Protein 9F6S (pdb70)

Foldseek 3Di:
DDKDKDWFFDDDPQFWAWDDAPVRVDAIFTAGGHVPGRCVVVVDDGGKGWQDKPNHGRHHGGRVRVVCSQNVPDGITMTMIHDD/DDDDDD

Nearest PDB structures (foldseek):
  2uzc-assembly2_B  TM=9.979E-01  e=7.482E-14  Homo sapiens
  2uzc-assembly3_C  TM=9.886E-01  e=3.832E-13  Homo sapiens
  2q3g-assembly2_B  TM=9.869E-01  e=6.826E-11  Homo sapiens
  4ydp-assembly2_B  TM=9.849E-01  e=1.990E-10  Homo sapiens
  2pa1-assembly1_A  TM=9.845E-01  e=4.936E-09  Homo sapiens

Sequence (90 aa):
MSNYSVSLVGPAPWGFRLQGGKDFNMPLTISSLKDGGKAAQANVRIGDVVLSIDGINAQGMTHLLEAQQNKKIKGCTGSLNMTTLQRRADQLIDL

Structure (mmCIF, N/CA/C/O backbone):
data_9F6S
#
_entry.id   9F6S
#
_cell.length_a   36.930
_cell.length_b   37.840
_cell.length_c   52.390
_cell.angle_alpha   90.000
_cell.angle_beta   90.000
_cell.angle_gamma   90.000
#
_symmetry.space_group_name_H-M   'P 21 21 21'
#
loop_
_entity.id
_entity.type
_entity.pdbx_description
1 polymer 'PDZ and LIM domain protein 5'
2 polymer 'AP2-associated protein kinase 1'
3 water water
#
loop_
_atom_site.group_PDB
_atom_site.id
_atom_site.type_symbol
_atom_site.label_atom_id
_atom_site.label_alt_id
_atom_site.label_comp_id
_atom_site.label_asym_id
_atom_site.label_entity_id
_atom_site.label_seq_id
_atom_site.pdbx_PDB_ins_code
_atom_site.Cartn_x
_atom_site.Cartn_y
_atom_site.Cartn_z
_atom_site.occupancy
_atom_site.B_iso_or_equiv
_atom_site.auth_seq_id
_atom_site.auth_comp_id
_atom_site.auth_asym_id
_atom_site.auth_atom_id
_atom_site.pdbx_PDB_model_num
ATOM 1 N N . MET A 1 6 ? 18.45270 -6.03893 10.71720 1.000 39.92711 1 MET A N 1
ATOM 2 C CA . MET A 1 6 ? 18.71891 -4.67735 11.25190 1.000 37.14882 1 MET A CA 1
ATOM 3 C C . MET A 1 6 ? 19.44737 -3.76766 10.25824 1.000 39.62012 1 MET A C 1
ATOM 4 O O . MET A 1 6 ? 19.85584 -2.66238 10.62126 1.000 41.82246 1 MET A O 1
ATOM 8 N N . SER A 1 7 ? 19.60949 -4.20923 9.01220 1.000 31.41613 2 SER A N 1
ATOM 9 C CA . SER A 1 7 ? 20.17786 -3.33087 7.99728 1.000 23.83744 2 SER A CA 1
ATOM 10 C C . SER A 1 7 ? 19.09822 -2.39778 7.45156 1.000 23.59992 2 SER A C 1
ATOM 11 O O . SER A 1 7 ? 17.91039 -2.74002 7.39090 1.000 22.28504 2 SER A O 1
ATOM 19 N N . ASN A 1 8 ? 19.52008 -1.20261 7.06798 1.000 18.32114 3 ASN A N 1
ATOM 20 C CA . ASN A 1 8 ? 18.59614 -0.13519 6.73177 1.000 16.15700 3 ASN A CA 1
ATOM 21 C C . ASN A 1 8 ? 18.50143 0.00986 5.22381 1.000 14.43734 3 ASN A C 1
ATOM 22 O O . ASN A 1 8 ? 19.43556 -0.32735 4.48949 1.000 19.56719 3 ASN A O 1
ATOM 33 N N . TYR A 1 9 ? 17.35019 0.48318 4.75774 1.000 12.66844 4 TYR A N 1
ATOM 34 C CA . TYR A 1 9 ? 17.18307 0.80680 3.35354 1.000 11.84010 4 TYR A CA 1
ATOM 35 C C . TYR A 1 9 ? 16.23499 1.98401 3.23975 1.000 11.09682 4 TYR A C 1
ATOM 36 O O . TYR A 1 9 ? 15.51750 2.32675 4.17305 1.000 11.93233 4 TYR A O 1
ATOM 54 N N . SER A 1 10 ? 16.23932 2.59794 2.07733 1.000 12.19544 5 SER A N 1
ATOM 55 C CA . SER A 1 10 ? 15.38447 3.73897 1.79638 1.000 12.52240 5 SER A CA 1
ATOM 56 C C . SER A 1 10 ? 14.47066 3.44158 0.60482 1.000 11.18455 5 SER A C 1
ATOM 57 O O . SER A 1 10 ? 14.83817 2.70598 -0.32020 1.000 14.86364 5 SER A O 1
ATOM 65 N N . VAL A 1 11 ? 13.27343 4.02410 0.61788 1.000 11.20153 6 VAL A N 1
ATOM 66 C CA . VAL A 1 11 ? 12.36097 3.97399 -0.51111 1.000 10.98871 6 VAL A CA 1
ATOM 67 C C . VAL A 1 11 ? 11.92219 5.39342 -0.83759 1.000 10.03083 6 VAL A C 1
ATOM 68 O O . VAL A 1 11 ? 11.91933 6.29052 0.01171 1.000 11.18268 6 VAL A O 1
ATOM 81 N N . SER A 1 12 ? 11.52371 5.57089 -2.09334 1.000 11.05066 7 SER A N 1
ATOM 82 C CA . SER A 1 12 ? 10.97684 6.81841 -2.56977 1.000 10.93411 7 SER A CA 1
ATOM 83 C C . SER A 1 12 ? 9.85000 6.39826 -3.50802 1.000 11.20469 7 SER A C 1
ATOM 84 O O . SER A 1 12 ? 10.04045 6.32353 -4.72585 1.000 13.64841 7 SER A O 1
ATOM 92 N N . LEU A 1 13 ? 8.68810 6.09217 -2.94557 1.000 12.15346 8 LEU A N 1
ATOM 93 C CA . LEU A 1 13 ? 7.59365 5.55181 -3.74416 1.000 13.99101 8 LEU A CA 1
ATOM 94 C C . LEU A 1 13 ? 6.97632 6.63832 -4.61151 1.000 12.11044 8 LEU A C 1
ATOM 95 O O . LEU A 1 13 ? 6.74193 7.75075 -4.14432 1.000 13.03093 8 LEU A O 1
ATOM 111 N N . VAL A 1 14 ? 6.71371 6.32498 -5.87799 1.000 13.44573 9 VAL A N 1
ATOM 112 C CA . VAL A 1 14 ? 6.12161 7.29864 -6.79576 1.000 13.36033 9 VAL A CA 1
ATOM 113 C C . VAL A 1 14 ? 4.60615 7.34023 -6.58910 1.000 15.21637 9 VAL A C 1
ATOM 114 O O . VAL A 1 14 ? 3.93131 6.30710 -6.60906 1.000 16.61934 9 VAL A O 1
ATOM 127 N N . GLY A 1 15 ? 4.05889 8.54761 -6.39607 1.000 15.70719 10 GLY A N 1
ATOM 128 C CA . GLY A 1 15 ? 2.64893 8.70796 -6.15167 1.000 15.67703 10 GLY A CA 1
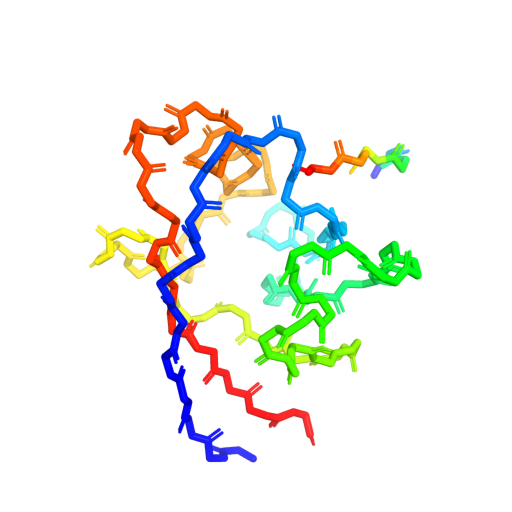ATOM 129 C C . GLY A 1 15 ? 1.81776 8.50546 -7.41457 1.000 15.95704 10 GLY A C 1
ATOM 130 O O . GLY A 1 15 ? 2.35384 8.34267 -8.50670 1.000 18.32486 10 GLY A O 1
ATOM 134 N N . PRO A 1 16 ? 0.48039 8.53071 -7.27912 1.000 16.61188 11 PRO A N 1
ATOM 135 C CA . PRO A 1 16 ? -0.30122 8.87113 -6.08801 1.000 13.93265 11 PRO A CA 1
ATOM 136 C C . PRO A 1 16 ? -0.60519 7.71472 -5.13852 1.000 17.63894 11 PRO A C 1
ATOM 137 O O . PRO A 1 16 ? -0.58373 6.55455 -5.52044 1.000 17.30831 11 PRO A O 1
ATOM 148 N N . ALA A 1 17 ? -0.92567 8.05267 -3.89051 1.000 15.72096 12 ALA A N 1
ATOM 149 C CA . ALA A 1 17 ? -1.45471 7.08319 -2.95315 1.000 19.85059 12 ALA A CA 1
ATOM 150 C C . ALA A 1 17 ? -2.80272 6.60109 -3.47390 1.000 18.84378 12 ALA A C 1
ATOM 151 O O . ALA A 1 17 ? -3.41887 7.26360 -4.31347 1.000 23.11986 12 ALA A O 1
ATOM 158 N N . PRO A 1 18 ? -3.31957 5.47713 -2.96531 1.000 21.48743 13 PRO A N 1
ATOM 159 C CA . PRO A 1 18 ? -2.81369 4.66347 -1.85497 1.000 20.90035 13 PRO A CA 1
ATOM 160 C C . PRO A 1 18 ? -1.41629 4.11440 -2.08354 1.000 19.16956 13 PRO A C 1
ATOM 161 O O . PRO A 1 18 ? -1.05557 3.74149 -3.19872 1.000 20.14244 13 PRO A O 1
ATOM 172 N N . TRP A 1 19 ? -0.61818 4.05206 -1.02190 1.000 14.36595 14 TRP A N 1
ATOM 173 C CA . TRP A 1 19 ? 0.73148 3.52566 -1.10194 1.000 13.06512 14 TRP A CA 1
ATOM 174 C C . TRP A 1 19 ? 0.79248 2.01273 -0.96614 1.000 13.51517 14 TRP A C 1
ATOM 175 O O . TRP A 1 19 ? 1.82476 1.42658 -1.30147 1.000 14.25909 14 TRP A O 1
ATOM 196 N N . GLY A 1 20 ? -0.26968 1.37551 -0.48724 1.000 13.00770 15 GLY A N 1
ATOM 197 C CA . GLY A 1 20 ? -0.31223 -0.06515 -0.42629 1.000 13.16225 15 GLY A CA 1
ATOM 198 C C . GLY A 1 20 ? 0.22389 -0.71594 0.82128 1.000 12.12208 15 GLY A C 1
ATOM 199 O O . GLY A 1 20 ? 0.75477 -1.82622 0.72674 1.000 11.90604 15 GLY A O 1
ATOM 203 N N . PHE A 1 21 ? 0.06593 -0.10662 1.98857 1.000 11.43763 16 PHE A N 1
ATOM 204 C CA . PHE A 1 21 ? 0.51535 -0.75572 3.21168 1.000 10.84530 16 PHE A CA 1
ATOM 205 C C . PHE A 1 21 ? -0.27581 -0.24883 4.39541 1.000 10.00892 16 PHE A C 1
ATOM 206 O O . PHE A 1 21 ? -0.98265 0.76138 4.30623 1.000 11.06571 16 PHE A O 1
ATOM 223 N N . ARG A 1 22 ? -0.13434 -0.98024 5.50652 1.000 10.04693 17 ARG A N 1
ATOM 224 C CA . ARG A 1 22 ? -0.61385 -0.54707 6.80464 1.000 10.27963 17 ARG A CA 1
ATOM 225 C C . ARG A 1 22 ? 0.54457 -0.50678 7.78330 1.000 9.41495 17 ARG A C 1
ATOM 226 O O . ARG A 1 22 ? 1.58924 -1.13142 7.57506 1.000 10.01557 17 ARG A O 1
ATOM 247 N N . LEU A 1 23 ? 0.33565 0.23635 8.86703 1.000 10.01112 18 LEU A N 1
ATOM 248 C CA . LEU A 1 23 ? 1.26974 0.31620 9.96780 1.000 10.08428 18 LEU A CA 1
ATOM 249 C C . LEU A 1 23 ? 0.63980 -0.22590 11.24412 1.000 9.29364 18 LEU A C 1
ATOM 250 O O . LEU A 1 23 ? -0.56917 -0.15227 11.45548 1.000 10.25871 18 LEU A O 1
ATOM 266 N N . GLN A 1 24 ? 1.50380 -0.66600 12.15054 1.000 9.76482 19 GLN A N 1
ATOM 267 C CA . GLN A 1 24 ? 1.16687 -0.75801 13.56860 1.000 10.99448 19 GLN A CA 1
ATOM 268 C C . GLN A 1 24 ? 2.22548 0.00981 14.35382 1.000 10.27548 19 GLN A C 1
ATOM 269 O O . GLN A 1 24 ? 3.33591 0.25112 13.87375 1.000 12.18883 19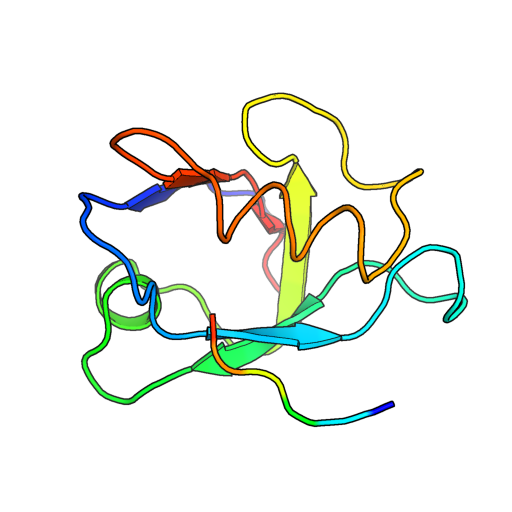 GLN A O 1
ATOM 283 N N . GLY A 1 25 ? 1.89042 0.38293 15.57480 1.000 11.47745 20 GLY A N 1
ATOM 284 C CA . GLY A 1 25 ? 2.85288 0.98564 16.47359 1.000 11.32433 20 GLY A CA 1
ATOM 285 C C . GLY A 1 25 ? 2.76369 2.49280 16.49128 1.000 10.74764 20 GLY A C 1
ATOM 286 O O . GLY A 1 25 ? 1.80453 3.10772 16.01011 1.000 12.73066 20 GLY A O 1
ATOM 290 N N . GLY A 1 26 ? 3.81274 3.09197 17.01901 1.000 11.12413 21 GLY A N 1
ATOM 291 C CA . GLY A 1 26 ? 3.80044 4.48834 17.37448 1.000 11.24777 21 GLY A CA 1
ATOM 292 C C . GLY A 1 26 ? 3.87421 4.64187 18.87874 1.000 11.50590 21 GLY A C 1
ATOM 293 O O . GLY A 1 26 ? 3.65143 3.70411 19.64568 1.000 11.92604 21 GLY A O 1
ATOM 297 N N . LYS A 1 27 ? 4.19929 5.84994 19.29891 1.000 12.09566 22 LYS A N 1
ATOM 298 C CA . LYS A 1 27 ? 4.44737 6.08049 20.71382 1.000 13.65747 22 LYS A CA 1
ATOM 299 C C . LYS A 1 27 ? 3.25350 5.68345 21.57252 1.000 12.20983 22 LYS A C 1
ATOM 300 O O . LYS A 1 27 ? 3.43550 5.14802 22.67540 1.000 14.19663 22 LYS A O 1
ATOM 319 N N . ASP A 1 28 ? 2.03233 5.94308 21.08963 1.000 12.82831 23 ASP A N 1
ATOM 320 C CA . ASP A 1 28 ? 0.80782 5.65684 21.83111 1.000 13.34678 23 ASP A CA 1
ATOM 321 C C . ASP A 1 28 ? 0.47590 4.16906 21.90844 1.000 13.70810 23 ASP A C 1
ATOM 322 O O . ASP A 1 28 ? -0.46342 3.79317 22.62263 1.000 15.78501 23 ASP A O 1
ATOM 331 N N . PHE A 1 29 ? 1.22874 3.33393 21.21535 1.000 11.93039 24 PHE A N 1
ATOM 332 C CA . PHE A 1 29 ? 1.09491 1.89227 21.27562 1.000 13.59634 24 PHE A CA 1
ATOM 333 C C . PHE A 1 29 ? 2.30978 1.22084 21.90270 1.000 12.38610 24 PHE A C 1
ATOM 334 O O . PHE A 1 29 ? 2.35702 -0.00353 21.98779 1.000 14.43057 24 PHE A O 1
ATOM 351 N N . ASN A 1 30 ? 3.30375 1.98650 22.33239 1.000 11.37746 25 ASN A N 1
ATOM 352 C CA . ASN A 1 30 ? 4.48018 1.42283 22.99669 1.000 11.54812 25 ASN A CA 1
ATOM 353 C C . ASN A 1 30 ? 5.15963 0.35433 22.16616 1.000 10.54087 25 ASN A C 1
ATOM 354 O O . ASN A 1 30 ? 5.60747 -0.66351 22.69996 1.000 11.67686 25 ASN A O 1
ATOM 365 N N . MET A 1 31 ? 5.28594 0.62268 20.87059 1.000 12.56822 26 MET A N 1
ATOM 366 C CA . MET A 1 31 ? 6.07070 -0.19694 19.96682 1.000 11.78029 26 MET A CA 1
ATOM 367 C C . MET A 1 31 ? 6.50427 0.67598 18.80800 1.000 10.87534 26 MET A C 1
ATOM 368 O O . MET A 1 31 ? 5.81571 1.65162 18.46978 1.000 11.99945 26 MET A O 1
ATOM 382 N N . PRO A 1 32 ? 7.62267 0.36739 18.18589 1.000 11.97866 27 PRO A N 1
ATOM 383 C CA . PRO A 1 32 ? 8.04534 1.15870 17.03056 1.000 11.92338 27 PRO A CA 1
ATOM 384 C C . PRO A 1 32 ? 7.06361 0.99700 15.87938 1.000 10.90868 27 PRO A C 1
ATOM 385 O O . PRO A 1 32 ? 6.39201 -0.02052 15.72733 1.000 11.07056 27 PRO A O 1
ATOM 396 N N . LEU A 1 33 ? 7.01242 2.01037 15.04709 1.000 10.36052 28 LEU A N 1
ATOM 397 C CA . LEU A 1 33 ? 6.19363 1.96145 13.85998 1.000 10.01008 28 LEU A CA 1
ATOM 398 C C . LEU A 1 33 ? 6.72925 0.88515 12.93151 1.000 9.48409 28 LEU A C 1
ATOM 399 O O . LEU A 1 33 ? 7.91719 0.86755 12.60651 1.000 10.49114 28 LEU A O 1
ATOM 415 N N . THR A 1 34 ? 5.84595 -0.00988 12.50795 1.000 9.83361 29 THR A N 1
ATOM 416 C CA . THR A 1 34 ? 6.20849 -1.23695 11.81868 1.000 9.95719 29 THR A CA 1
ATOM 417 C C . THR A 1 34 ? 5.24242 -1.45503 10.65563 1.000 9.79424 29 THR A C 1
ATOM 418 O O . THR A 1 34 ? 4.02104 -1.31899 10.81653 1.000 10.74748 29 THR A O 1
ATOM 429 N N . ILE A 1 35 ? 5.78643 -1.82089 9.49306 1.000 9.64643 30 ILE A N 1
ATOM 430 C CA . ILE A 1 35 ? 4.95086 -2.22391 8.36483 1.000 9.62261 30 ILE A CA 1
ATOM 431 C C . ILE A 1 35 ? 4.19984 -3.48261 8.75867 1.000 8.85323 30 ILE A C 1
ATOM 432 O O . ILE A 1 35 ? 4.81136 -4.49917 9.11474 1.000 10.86133 30 ILE A O 1
ATOM 448 N N . SER A 1 36 ? 2.87638 -3.43600 8.69657 1.000 9.81189 31 SER A N 1
ATOM 449 C CA . SER A 1 36 ? 2.06911 -4.52058 9.24274 1.000 10.72687 31 SER A CA 1
ATOM 450 C C . SER A 1 36 ? 1.20545 -5.23699 8.21222 1.000 10.62085 31 SER A C 1
ATOM 451 O O . SER A 1 36 ? 0.66646 -6.31500 8.52780 1.000 11.13390 31 SER A O 1
ATOM 459 N N . SER A 1 37 ? 1.08091 -4.69812 7.00569 1.000 11.20464 32 SER A N 1
ATOM 460 C CA . SER A 1 37 ? 0.35715 -5.35481 5.93106 1.000 11.91094 32 SER A CA 1
ATOM 461 C C . SER A 1 37 ? 0.81787 -4.71935 4.62897 1.000 11.40931 32 SER A C 1
ATOM 462 O O . SER A 1 37 ? 1.20519 -3.54041 4.60803 1.000 11.09235 32 SER A O 1
ATOM 470 N N . LEU A 1 38 ? 0.76327 -5.48973 3.54875 1.000 12.17999 33 LEU A N 1
ATOM 471 C CA . LEU A 1 38 ? 1.07618 -5.00511 2.21568 1.000 13.23022 33 LEU A CA 1
ATOM 472 C C . LEU A 1 38 ? -0.03872 -5.38289 1.26035 1.000 13.01042 33 LEU A C 1
ATOM 473 O O . LEU A 1 38 ? -0.44920 -6.54756 1.21467 1.000 15.99474 33 LEU A O 1
ATOM 489 N N . LYS A 1 39 ? -0.48032 -4.43480 0.45234 1.000 13.79694 34 LYS A N 1
ATOM 490 C CA . LYS A 1 39 ? -1.44788 -4.73405 -0.59007 1.000 14.24896 34 LYS A CA 1
ATOM 491 C C . LYS A 1 39 ? -0.72067 -5.44284 -1.73082 1.000 16.68700 34 LYS A C 1
ATOM 492 O O . LYS A 1 39 ? 0.34660 -5.00113 -2.18061 1.000 15.92998 34 LYS A O 1
ATOM 501 N N . ASP A 1 40 ? -1.27515 -6.56934 -2.17454 1.000 18.23603 35 ASP A N 1
ATOM 502 C CA . ASP A 1 40 ? -0.61432 -7.33817 -3.21329 1.000 19.06731 35 ASP A CA 1
ATOM 503 C C . ASP A 1 40 ? -0.45228 -6.46060 -4.44083 1.000 19.16911 35 ASP A C 1
ATOM 504 O O . ASP A 1 40 ? -1.41153 -5.84399 -4.91178 1.000 21.65119 35 ASP A O 1
ATOM 513 N N . GLY A 1 41 ? 0.77428 -6.37426 -4.93469 1.000 20.63207 36 GLY A N 1
ATOM 514 C CA . GLY A 1 41 ? 1.03210 -5.56113 -6.10412 1.000 20.15585 36 GLY A CA 1
ATOM 515 C C . GLY A 1 41 ? 0.95395 -4.06528 -5.91025 1.000 18.23706 36 GLY A C 1
ATOM 516 O O . GLY A 1 41 ? 1.05542 -3.33283 -6.89516 1.000 20.51266 36 GLY A O 1
ATOM 520 N N . GLY A 1 42 ? 0.78954 -3.58857 -4.67910 1.000 17.77439 37 GLY A N 1
ATOM 521 C CA . GLY A 1 42 ? 0.77783 -2.16803 -4.40291 1.000 18.17012 37 GLY A CA 1
ATOM 522 C C . GLY A 1 42 ? 2.17272 -1.56992 -4.45165 1.000 16.30429 37 GLY A C 1
ATOM 523 O O . GLY A 1 42 ? 3.17215 -2.24587 -4.67219 1.000 15.72178 37 GLY A O 1
ATOM 527 N N . LYS A 1 43 ? 2.24594 -0.26439 -4.21667 1.000 15.64577 38 LYS A N 1
ATOM 528 C CA . LYS A 1 43 ? 3.51124 0.42167 -4.45760 1.000 15.79251 38 LYS A CA 1
ATOM 529 C C . LYS A 1 43 ? 4.57100 0.04134 -3.43491 1.000 13.68654 38 LYS A C 1
ATOM 530 O O . LYS A 1 43 ? 5.75138 -0.08475 -3.77493 1.000 14.47638 38 LYS A O 1
ATOM 549 N N . ALA A 1 44 ? 4.18485 -0.14464 -2.17457 1.000 12.22954 39 ALA A N 1
ATOM 550 C CA . ALA A 1 44 ? 5.17064 -0.57710 -1.19879 1.000 12.32078 39 ALA A CA 1
ATOM 551 C C . ALA A 1 44 ? 5.70900 -1.96068 -1.54159 1.000 11.74407 39 ALA A C 1
ATOM 552 O O . ALA A 1 44 ? 6.91882 -2.19520 -1.46534 1.000 12.22119 39 ALA A O 1
ATOM 559 N N . ALA A 1 45 ? 4.82688 -2.88577 -1.93336 1.000 13.00566 40 ALA A N 1
ATOM 560 C CA . ALA A 1 45 ? 5.28671 -4.21395 -2.32547 1.000 13.96386 40 ALA A CA 1
ATOM 561 C C . ALA A 1 45 ? 6.19832 -4.13822 -3.54308 1.000 15.67212 40 ALA A C 1
ATOM 562 O O . ALA A 1 45 ? 7.17565 -4.88605 -3.64199 1.000 16.27253 40 ALA A O 1
ATOM 569 N N . GLN A 1 46 ? 5.89803 -3.24216 -4.48341 1.000 14.58443 41 GLN A N 1
ATOM 570 C CA . GLN A 1 46 ? 6.75100 -3.10484 -5.65735 1.000 15.72266 41 GLN A CA 1
ATOM 571 C C . GLN A 1 46 ? 8.14983 -2.59709 -5.31467 1.000 14.85394 41 GLN A C 1
ATOM 572 O O . GLN A 1 46 ? 9.07997 -2.80011 -6.10676 1.000 16.91050 41 GLN A O 1
ATOM 586 N N . ALA A 1 47 ? 8.31414 -1.91951 -4.18149 1.000 12.70278 42 ALA A N 1
ATOM 587 C CA . ALA A 1 47 ? 9.61392 -1.47771 -3.70463 1.000 12.61899 42 ALA A CA 1
ATOM 588 C C . ALA A 1 47 ? 10.22769 -2.45170 -2.70751 1.000 11.50180 42 ALA A C 1
ATOM 589 O O . ALA A 1 47 ? 11.20986 -2.12305 -2.05377 1.000 12.53967 42 ALA A O 1
ATOM 596 N N . ASN A 1 48 ? 9.66997 -3.65738 -2.60145 1.000 12.54168 43 ASN A N 1
ATOM 597 C CA . ASN A 1 48 ? 10.18293 -4.69946 -1.72083 1.000 13.09041 43 ASN A CA 1
ATOM 598 C C . ASN A 1 48 ? 10.21119 -4.27812 -0.26404 1.000 12.70219 43 ASN A C 1
ATOM 599 O O . ASN A 1 48 ? 11.08669 -4.69621 0.48466 1.000 14.09701 43 ASN A O 1
ATOM 610 N N . VAL A 1 49 ? 9.24574 -3.47111 0.15481 1.000 11.31952 44 VAL A N 1
ATOM 611 C CA . VAL A 1 49 ? 8.98404 -3.31727 1.57715 1.000 11.72759 44 VAL A CA 1
ATOM 612 C C . VAL A 1 49 ? 8.38089 -4.61731 2.07403 1.000 11.47842 44 VAL A C 1
ATOM 613 O O . VAL A 1 49 ? 7.58968 -5.24574 1.36839 1.000 13.53844 44 VAL A O 1
ATOM 626 N N . ARG A 1 50 ? 8.75916 -5.03586 3.28294 1.000 12.13872 45 ARG A N 1
ATOM 627 C CA . ARG A 1 50 ? 8.30546 -6.29649 3.85454 1.000 12.31639 45 ARG A CA 1
ATOM 628 C C . ARG A 1 50 ? 7.59525 -6.09308 5.18805 1.000 11.30522 45 ARG A C 1
ATOM 629 O O . ARG A 1 50 ? 7.94542 -5.21259 5.96682 1.000 11.47884 45 ARG A O 1
ATOM 650 N N . ILE A 1 51 ? 6.59555 -6.94901 5.44587 1.000 11.53469 46 ILE A N 1
ATOM 651 C CA . ILE A 1 51 ? 5.91960 -6.96709 6.73719 1.000 11.44287 46 ILE A CA 1
ATOM 652 C C . ILE A 1 51 ? 6.94093 -7.20405 7.83363 1.000 11.06676 46 ILE A C 1
ATOM 653 O O . ILE A 1 51 ? 7.77324 -8.11783 7.74974 1.000 12.78118 46 ILE A O 1
ATOM 669 N N . GLY A 1 52 ? 6.87062 -6.39564 8.87362 1.000 10.48453 47 GLY A N 1
ATOM 670 C CA . GLY A 1 52 ? 7.79422 -6.46107 9.96828 1.000 11.53661 47 GLY A CA 1
ATOM 671 C C . GLY A 1 52 ? 8.90815 -5.44372 9.90881 1.000 10.51116 47 GLY A C 1
ATOM 672 O O . GLY A 1 52 ? 9.57103 -5.20518 10.91399 1.000 12.75757 47 GLY A O 1
ATOM 676 N N . ASP A 1 53 ? 9.13955 -4.84255 8.75742 1.000 10.68668 48 ASP A N 1
ATOM 677 C CA . ASP A 1 53 ? 10.18235 -3.83711 8.67394 1.000 11.34123 48 ASP A CA 1
ATOM 678 C C . ASP A 1 53 ? 9.75717 -2.63165 9.51294 1.000 10.74644 48 ASP A C 1
ATOM 679 O O . ASP A 1 53 ? 8.57850 -2.27217 9.57766 1.000 11.07654 48 ASP A O 1
ATOM 688 N N . VAL A 1 54 ? 10.71942 -2.02693 10.18401 1.000 11.51475 49 VAL A N 1
ATOM 689 C CA . VAL A 1 54 ? 10.47018 -0.89764 11.08409 1.000 10.86019 49 VAL A CA 1
ATOM 690 C C . VAL A 1 54 ? 10.70661 0.40298 10.34218 1.000 10.72222 49 VAL A C 1
ATOM 691 O O . VAL A 1 54 ? 11.71538 0.55498 9.63415 1.000 11.82662 49 VAL A O 1
ATOM 704 N N . VAL A 1 55 ? 9.76665 1.32562 10.46849 1.000 11.18508 50 VAL A N 1
ATOM 705 C CA . VAL A 1 55 ? 9.89824 2.63265 9.83657 1.000 10.33829 50 VAL A CA 1
ATOM 706 C C . VAL A 1 55 ? 10.74962 3.52342 10.72997 1.000 10.74792 50 VAL A C 1
ATOM 707 O O . VAL A 1 55 ? 10.36669 3.79489 11.86758 1.000 12.89457 50 VAL A O 1
ATOM 720 N N . LEU A 1 56 ? 11.92064 3.94196 10.23706 1.000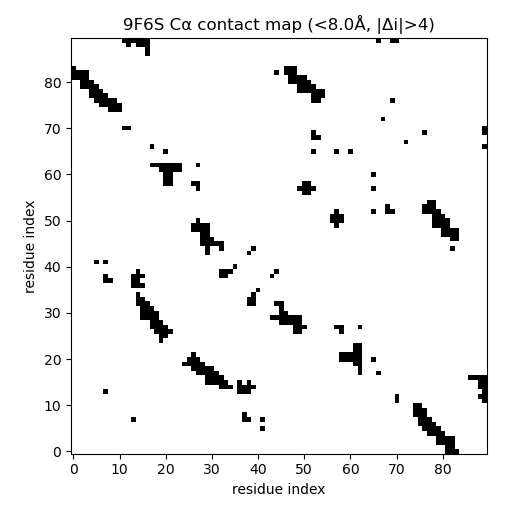 10.65935 51 LEU A N 1
ATOM 721 C CA . LEU A 1 56 ? 12.82586 4.78610 10.99817 1.000 11.51010 51 LEU A CA 1
ATOM 722 C C . LEU A 1 56 ? 12.58075 6.27199 10.76865 1.000 12.27657 51 LEU A C 1
ATOM 723 O O . LEU A 1 56 ? 12.82519 7.07796 11.67948 1.000 12.58894 51 LEU A O 1
ATOM 739 N N . SER A 1 57 ? 12.13397 6.65684 9.57202 1.000 10.99580 52 SER A N 1
ATOM 740 C CA . SER A 1 57 ? 11.88112 8.05031 9.27346 1.000 12.06549 52 SER A CA 1
ATOM 741 C C . SER A 1 57 ? 10.85400 8.12718 8.15538 1.000 10.61833 52 SER A C 1
ATOM 742 O O . SER A 1 57 ? 10.74064 7.22232 7.31790 1.000 10.68316 52 S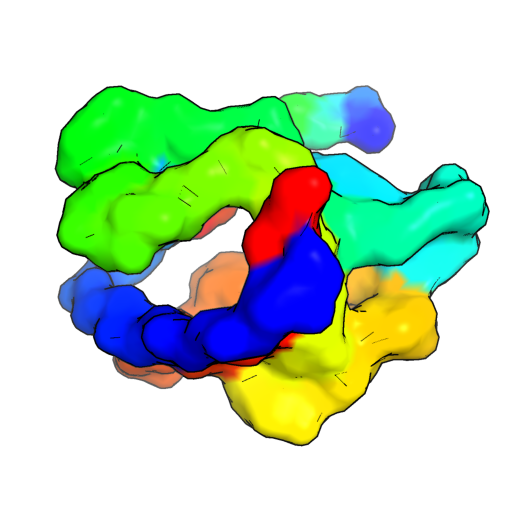ER A O 1
ATOM 750 N N . ILE A 1 58 ? 10.12440 9.24060 8.15147 1.000 10.57493 53 ILE A N 1
ATOM 751 C CA . ILE A 1 58 ? 9.14676 9.54227 7.12048 1.000 11.56195 53 ILE A CA 1
ATOM 752 C C . ILE A 1 58 ? 9.42480 10.96932 6.67217 1.000 11.15220 53 ILE A C 1
ATOM 753 O O . ILE A 1 58 ? 9.35026 11.89446 7.48618 1.000 12.71789 53 ILE A O 1
ATOM 769 N N . ASP A 1 59 ? 9.76510 11.15598 5.40107 1.000 11.92098 54 ASP A N 1
ATOM 770 C CA . ASP A 1 59 ? 10.06764 12.48734 4.87585 1.000 18.27318 54 ASP A CA 1
ATOM 771 C C . ASP A 1 59 ? 11.16161 13.18030 5.68967 1.000 13.75536 54 ASP A C 1
ATOM 772 O O . ASP A 1 59 ? 11.14200 14.39677 5.90102 1.000 17.80614 54 ASP A O 1
ATOM 781 N N . GLY A 1 60 ? 12.15826 12.41619 6.11016 1.000 16.17354 55 GLY A N 1
ATOM 782 C CA . GLY A 1 60 ? 13.27536 12.96472 6.84369 1.000 17.16910 55 GLY A CA 1
ATOM 783 C C . GLY A 1 60 ? 13.04191 13.18597 8.31930 1.000 15.59697 55 GLY A C 1
ATOM 784 O O . GLY A 1 60 ? 13.99220 13.54733 9.02699 1.000 19.78503 55 GLY A O 1
ATOM 788 N N . ILE A 1 61 ? 11.82577 12.96968 8.81734 1.000 14.17830 56 ILE A N 1
ATOM 789 C CA . ILE A 1 61 ? 11.52087 13.16414 10.22661 1.000 14.62757 56 ILE A CA 1
ATOM 790 C C . ILE A 1 61 ? 11.62814 11.82244 10.93160 1.000 12.81256 56 ILE A C 1
ATOM 791 O O . ILE A 1 61 ? 11.02264 10.82959 10.50381 1.000 12.57145 56 ILE A O 1
ATOM 807 N N . ASN A 1 62 ? 12.42835 11.78273 11.99179 1.000 14.21758 57 ASN A N 1
ATOM 808 C CA . ASN A 1 62 ? 12.61304 10.56128 12.75662 1.000 15.04632 57 ASN A CA 1
ATOM 809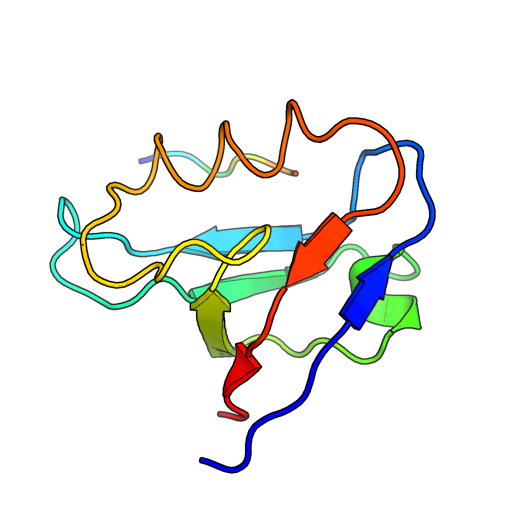 C C . ASN A 1 62 ? 11.26465 10.09021 13.27400 1.000 13.90182 57 ASN A C 1
ATOM 810 O O . ASN A 1 62 ? 10.49304 10.87814 13.83135 1.000 15.58919 57 ASN A O 1
ATOM 821 N N . ALA A 1 63 ? 10.97026 8.81326 13.06875 1.000 14.38557 58 ALA A N 1
ATOM 822 C CA . ALA A 1 63 ? 9.66916 8.27736 13.43501 1.000 14.64702 58 ALA A CA 1
ATOM 823 C C . ALA A 1 63 ? 9.55004 7.97540 14.91446 1.000 13.24244 58 ALA A C 1
ATOM 824 O O . ALA A 1 63 ? 8.43152 7.78600 15.40164 1.000 14.89938 58 ALA A O 1
ATOM 831 N N . GLN A 1 64 ? 10.66171 7.93553 15.63999 1.000 12.97975 59 GLN A N 1
ATOM 832 C CA . GLN A 1 64 ? 10.63877 7.47995 17.02779 1.000 15.36183 59 GLN A CA 1
ATOM 833 C C . GLN A 1 64 ? 9.59708 8.20642 17.87973 1.000 22.81987 59 GLN A C 1
ATOM 834 O O . GLN A 1 64 ? 8.86204 7.57558 18.64878 1.000 23.73084 59 GLN A O 1
ATOM 848 N N . GLY A 1 65 ? 9.51822 9.52255 17.77272 1.000 21.13069 60 GLY A N 1
ATOM 849 C CA . GLY A 1 65 ? 8.57914 10.23024 18.64002 1.000 20.95668 60 GLY A CA 1
ATOM 850 C C . GLY A 1 65 ? 7.12467 10.20545 18.19504 1.000 15.17769 60 GLY A C 1
ATOM 851 O O . GLY A 1 65 ? 6.24531 10.69945 18.92367 1.000 16.11538 60 GLY A O 1
ATOM 855 N N . MET A 1 66 ? 6.85543 9.68965 17.00094 1.000 12.18905 61 MET A N 1
ATOM 856 C CA . MET A 1 66 ? 5.57088 9.91820 16.39627 1.000 11.15438 61 MET A CA 1
ATOM 857 C C . MET A 1 66 ? 4.50370 9.00133 16.96946 1.000 10.05434 61 MET A C 1
ATOM 858 O O . MET A 1 66 ? 4.76917 7.83747 17.26764 1.000 11.40545 61 MET A O 1
ATOM 872 N N . THR A 1 67 ? 3.28142 9.51992 17.08597 1.000 10.73515 62 THR A N 1
ATOM 873 C CA . THR A 1 67 ? 2.15947 8.64297 17.34605 1.000 10.32850 62 THR A CA 1
ATOM 874 C C . THR A 1 67 ? 1.77232 7.91618 16.05066 1.000 9.34383 62 THR A C 1
ATOM 875 O O . THR A 1 67 ? 2.18430 8.25888 14.94298 1.000 9.91389 62 THR A O 1
ATOM 886 N N . HIS A 1 68 ? 0.93087 6.90875 16.21406 1.000 10.19666 63 HIS A N 1
ATOM 887 C CA . HIS A 1 68 ? 0.36238 6.19064 15.08326 1.000 10.65311 63 HIS A CA 1
ATOM 888 C C . HIS A 1 68 ? -0.31629 7.14325 14.10654 1.000 9.90141 63 HIS A C 1
ATOM 889 O O . HIS A 1 68 ? -0.06456 7.09229 12.90062 1.000 9.95349 63 HIS A O 1
ATOM 903 N N A LEU A 1 69 ? -1.17282 8.02834 14.60863 0.505 9.71083 64 LEU A N 1
ATOM 904 N N B LEU A 1 69 ? -1.16348 8.03819 14.62794 0.495 9.74954 64 LEU A N 1
ATOM 905 C CA A LEU A 1 69 ? -1.87192 8.94892 13.72258 0.505 9.88048 64 LEU A CA 1
ATOM 906 C CA B LEU A 1 69 ? -1.88278 8.98598 13.78496 0.495 9.80939 64 LEU A CA 1
ATOM 907 C C A LEU A 1 69 ? -0.91189 9.93052 13.05016 0.505 9.26930 64 LEU A C 1
ATOM 908 C C B LEU A 1 69 ? -0.92333 9.93206 13.06887 0.495 9.27326 64 LEU A C 1
ATOM 909 O O A LEU A 1 69 ? -1.07664 10.24554 11.87049 0.505 9.83651 64 LEU A O 1
ATOM 910 O O B LEU A 1 69 ? -1.10017 10.22365 11.88452 0.495 9.85223 64 LEU A O 1
ATOM 941 N N . GLU A 1 70 ? 0.11185 10.40034 13.76237 1.000 8.92055 65 GLU A N 1
ATOM 942 C CA . GLU A 1 70 ? 1.05417 11.31652 13.12669 1.000 9.85687 65 GLU A CA 1
ATOM 943 C C . GLU A 1 70 ? 1.73127 10.66435 11.93030 1.000 8.92008 65 GLU A C 1
ATOM 944 O O . GLU A 1 70 ? 1.86733 11.29125 10.87229 1.000 9.64737 65 GLU A O 1
ATOM 956 N N . ALA A 1 71 ? 2.17129 9.41010 12.07262 1.000 9.21433 66 ALA A N 1
ATOM 957 C CA . ALA A 1 71 ? 2.77948 8.70855 10.95316 1.000 9.81211 66 ALA A CA 1
ATOM 958 C C . ALA A 1 71 ? 1.77712 8.50444 9.83408 1.000 9.08690 66 ALA A C 1
ATOM 959 O O . ALA A 1 71 ? 2.08567 8.73854 8.66364 1.000 9.97694 66 ALA A O 1
ATOM 966 N N A GLN A 1 72 ? 0.56091 8.09608 10.19445 0.493 9.35073 67 GLN A N 1
ATOM 967 N N B GLN A 1 72 ? 0.57512 8.04137 10.15517 0.507 9.28058 67 GLN A N 1
ATOM 968 C CA A GLN A 1 72 ? -0.50508 7.84558 9.23500 0.493 10.68555 67 GLN A CA 1
ATOM 969 C CA B GLN A 1 72 ? -0.42726 7.83841 9.11595 0.507 10.52291 67 GLN A CA 1
ATOM 970 C C A GLN A 1 72 ? -0.82233 9.07574 8.40552 0.493 10.52373 67 GLN A C 1
ATOM 971 C C B GLN A 1 72 ? -0.64186 9.12246 8.32768 0.507 10.64119 67 GLN A C 1
ATOM 972 O O A GLN A 1 72 ? -1.13740 8.95884 7.22082 0.493 9.81942 67 GLN A O 1
ATOM 973 O O B GLN A 1 72 ? -0.61297 9.11291 7.08832 0.507 10.37210 67 GLN A O 1
ATOM 1000 N N . ASN A 1 73 ? -0.85525 10.24576 9.03292 1.000 9.83361 68 ASN A N 1
ATOM 1001 C CA . ASN A 1 73 ? -1.13648 11.48254 8.31958 1.000 12.01281 68 ASN A CA 1
ATOM 1002 C C . ASN A 1 73 ? 0.04674 11.98500 7.50428 1.000 10.30436 68 ASN A C 1
ATOM 1003 O O . ASN A 1 73 ? -0.16165 12.57294 6.44329 1.000 12.31911 68 ASN A O 1
ATOM 1014 N N A LYS A 1 74 ? 1.27567 11.83092 7.99020 0.516 11.07328 69 LYS A N 1
ATOM 1015 N N B LYS A 1 74 ? 1.27772 11.79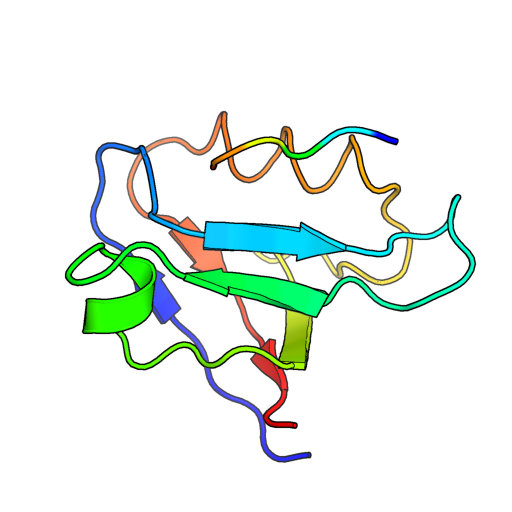944 7.97619 0.484 11.06669 69 LYS A N 1
ATOM 1016 C CA A LYS A 1 74 ? 2.42306 12.19297 7.17104 0.516 11.83687 69 LYS A CA 1
ATOM 1017 C CA B LYS A 1 74 ? 2.43368 12.18621 7.17999 0.484 11.84423 69 LYS A CA 1
ATOM 1018 C C A LYS A 1 74 ? 2.41771 11.38801 5.88348 0.516 11.46436 69 LYS A C 1
ATOM 1019 C C B LYS A 1 74 ? 2.52113 11.35996 5.91044 0.484 11.36697 69 LYS A C 1
ATOM 1020 O O A LYS A 1 74 ? 2.62854 11.93857 4.79516 0.516 11.68520 69 LYS A O 1
ATOM 1021 O O B LYS A 1 74 ? 2.96690 11.86169 4.87211 0.484 12.45393 69 LYS A O 1
ATOM 1058 N N . ILE A 1 75 ? 2.12388 10.09203 5.98583 1.000 10.60436 70 ILE A N 1
ATOM 1059 C CA . ILE A 1 75 ? 2.05846 9.22965 4.81150 1.000 11.36369 70 ILE A CA 1
ATOM 1060 C C . ILE A 1 75 ? 0.87348 9.62240 3.92527 1.000 11.46766 70 ILE A C 1
ATOM 1061 O O . ILE A 1 75 ? 1.00542 9.77122 2.70607 1.000 13.27083 70 ILE A O 1
ATOM 1077 N N . LYS A 1 76 ? -0.30814 9.76820 4.51074 1.000 12.64302 71 LYS A N 1
ATOM 1078 C CA . LYS A 1 76 ? -1.52048 9.99614 3.72083 1.000 15.06655 71 LYS A CA 1
ATOM 1079 C C . LYS A 1 76 ? -1.45347 11.31747 2.98075 1.000 13.15746 71 LYS A C 1
ATOM 1080 O O . LYS A 1 76 ? -1.89807 11.43588 1.83213 1.000 15.32205 71 LYS A O 1
ATOM 1099 N N . GLY A 1 77 ? -0.95610 12.32919 3.63964 1.000 15.98633 72 GLY A N 1
ATOM 1100 C CA . GLY A 1 77 ? -0.95344 13.66619 3.11939 1.000 15.53424 72 GLY A CA 1
ATOM 1101 C C . GLY A 1 77 ? 0.31602 13.97666 2.40027 1.000 15.53779 72 GLY A C 1
ATOM 1102 O O . GLY A 1 77 ? 0.56341 15.14056 2.04389 1.000 18.29721 72 GLY A O 1
ATOM 1106 N N . CYS A 1 78 ? 1.09694 12.94968 2.10641 1.000 17.92062 73 CYS A N 1
ATOM 1107 C CA . CYS A 1 78 ? 2.36388 13.18019 1.45920 1.000 14.56523 73 CYS A CA 1
ATOM 1108 C C . CYS A 1 78 ? 2.16294 13.74991 0.05403 1.000 18.07709 73 CYS A C 1
ATOM 1109 O O . CYS A 1 78 ? 1.41429 13.19526 -0.75578 1.000 20.01100 73 CYS A O 1
ATOM 1117 N N . THR A 1 79 ? 2.82807 14.86993 -0.23045 1.000 27.68332 74 THR A N 1
ATOM 1118 C CA . THR A 1 79 ? 2.82461 15.44565 -1.57183 1.000 26.91887 74 THR A CA 1
ATOM 1119 C C . THR A 1 79 ? 3.92114 14.79376 -2.40883 1.000 32.00878 74 THR A C 1
ATOM 1120 O O . THR A 1 79 ? 5.08758 14.74050 -1.99494 1.000 32.62611 74 THR A O 1
ATOM 1131 N N . GLY A 1 80 ? 3.53983 14.28674 -3.58051 1.000 29.99328 75 GLY A N 1
ATOM 1132 C CA . GLY A 1 80 ? 4.51696 13.65469 -4.44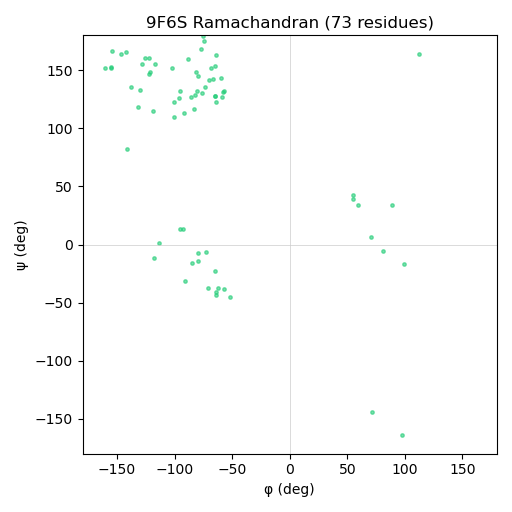689 1.000 16.97970 75 GLY A CA 1
ATOM 1133 C C . GLY A 1 80 ? 4.96499 12.31640 -3.87414 1.000 19.89931 75 GLY A C 1
ATOM 1134 O O . GLY A 1 80 ? 4.17681 11.58828 -3.26268 1.000 25.10371 75 GLY A O 1
ATOM 1138 N N . SER A 1 81 ? 6.24728 11.98565 -4.06335 1.000 14.91074 76 SER A N 1
ATOM 1139 C CA . SER A 1 81 ? 6.79311 10.69515 -3.66055 1.000 13.21731 76 SER A CA 1
ATOM 1140 C C . SER A 1 81 ? 6.83473 10.53517 -2.14796 1.000 12.94506 76 SER A C 1
ATOM 1141 O O . SER A 1 81 ? 6.93994 11.49988 -1.39446 1.000 14.91700 76 SER A O 1
ATOM 1149 N N . LEU A 1 82 ? 6.75225 9.29440 -1.70049 1.000 11.75889 77 LEU A N 1
ATOM 1150 C CA . LEU A 1 82 ? 6.82144 8.96541 -0.28785 1.000 11.13646 77 LEU A CA 1
ATOM 1151 C C . LEU A 1 82 ? 8.22474 8.46500 0.03677 1.000 10.92847 77 LEU A C 1
ATOM 1152 O O . LEU A 1 82 ? 8.60671 7.36738 -0.37082 1.000 11.42627 77 LEU A O 1
ATOM 1168 N N . ASN A 1 83 ? 8.97677 9.25711 0.77114 1.000 11.87469 78 ASN A N 1
ATOM 1169 C CA . ASN A 1 83 ? 10.34691 8.95243 1.14414 1.000 11.91763 78 ASN A CA 1
ATOM 1170 C C . ASN A 1 83 ? 10.32259 8.43499 2.56822 1.000 10.66580 78 ASN A C 1
ATOM 1171 O O . ASN A 1 83 ? 9.84090 9.12882 3.47274 1.000 12.37790 78 ASN A O 1
ATOM 1182 N N . MET A 1 84 ? 10.82810 7.22107 2.76520 1.000 10.11487 79 MET A N 1
ATOM 1183 C CA . MET A 1 84 ? 10.97641 6.64533 4.08418 1.000 9.80330 79 MET A CA 1
ATOM 1184 C C . MET A 1 84 ? 12.29464 5.89794 4.16446 1.000 9.87224 79 MET A C 1
ATOM 1185 O O . MET A 1 84 ? 12.82271 5.43995 3.14909 1.000 11.40828 79 MET A O 1
ATOM 1199 N N A THR A 1 85 ? 12.77314 5.72980 5.39787 0.457 10.16895 80 THR A N 1
ATOM 1200 N N B THR A 1 85 ? 12.84393 5.79636 5.36763 0.543 10.38383 80 THR A N 1
ATOM 1201 C CA A THR A 1 85 ? 13.91166 4.88060 5.71354 0.457 10.61585 80 THR A CA 1
ATOM 1202 C CA B THR A 1 85 ? 13.89947 4.83668 5.63065 0.543 10.81892 80 THR A CA 1
ATOM 1203 C C A THR A 1 85 ? 13.47447 3.83502 6.73197 0.457 8.57329 80 THR A C 1
ATOM 1204 C C B THR A 1 85 ? 13.33948 3.80550 6.59617 0.543 9.28548 80 THR A C 1
ATOM 1205 O O A THR A 1 85 ? 12.85736 4.16239 7.75434 0.457 9.85279 80 THR A O 1
ATOM 1206 O O B THR A 1 85 ? 12.46563 4.09934 7.41637 0.543 9.11134 80 THR A O 1
ATOM 1227 N N . LEU A 1 86 ? 13.84019 2.58376 6.45683 1.000 10.00251 81 LEU A N 1
ATOM 1228 C CA . LEU A 1 86 ? 13.32158 1.43583 7.16894 1.000 10.42279 81 LEU A CA 1
ATOM 1229 C C . LEU A 1 86 ? 14.47692 0.55049 7.59010 1.000 10.93909 81 LEU A C 1
ATOM 1230 O O . LEU A 1 86 ? 15.56180 0.55838 7.00012 1.000 12.86745 81 LEU A O 1
ATOM 1246 N N . GLN A 1 87 ? 14.20431 -0.26514 8.59196 1.000 12.47487 82 GLN A N 1
ATOM 1247 C CA . GLN A 1 87 ? 15.11957 -1.29198 9.05667 1.000 13.65989 82 GLN A CA 1
ATOM 1248 C C . GLN A 1 87 ? 14.50547 -2.65515 8.79707 1.000 12.95431 82 GLN A C 1
ATOM 1249 O O . GLN A 1 87 ? 13.35551 -2.90959 9.17528 1.000 14.29571 82 GLN A O 1
ATOM 1263 N N A ARG A 1 88 ? 15.27861 -3.52697 8.16027 0.609 16.22950 83 ARG A N 1
ATOM 1264 N N B ARG A 1 88 ? 15.27462 -3.53032 8.15870 0.391 16.25804 83 ARG A N 1
ATOM 1265 C CA A ARG A 1 88 ? 14.79463 -4.86425 7.87225 0.609 17.95361 83 ARG A CA 1
ATOM 1266 C CA B ARG A 1 88 ? 14.78257 -4.86037 7.84004 0.391 18.01856 83 ARG A CA 1
ATOM 1267 C C A ARG A 1 88 ? 14.51553 -5.62109 9.15741 0.609 18.78070 83 ARG A C 1
ATOM 1268 C C B ARG A 1 88 ? 14.53805 -5.65407 9.11391 0.391 18.80322 83 ARG A C 1
ATOM 1269 O O A ARG A 1 88 ? 15.30685 -5.58785 10.10640 0.609 19.92563 83 ARG A O 1
ATOM 1270 O O B ARG A 1 88 ? 15.38134 -5.67530 10.01674 0.391 20.06071 83 ARG A O 1
ATOM 1311 N N . ALA A 1 89 ? 13.38989 -6.32393 9.17251 1.000 17.63262 84 ALA A N 1
ATOM 1312 C CA . ALA A 1 89 ? 13.09986 -7.24504 10.26247 1.000 20.03581 84 ALA A CA 1
ATOM 1313 C C . ALA A 1 89 ? 14.05742 -8.44256 10.10319 1.000 26.74555 84 ALA A C 1
ATOM 1314 O O . ALA A 1 89 ? 14.50681 -9.05866 11.07519 1.000 30.18810 84 ALA A O 1
ATOM 1321 N N . ASP B 2 1 ? -5.90001 0.38957 16.57014 1.000 38.18436 956 ASP B N 1
ATOM 1322 C CA . ASP B 2 1 ? -7.30117 0.61269 16.90663 1.000 45.76904 956 ASP B CA 1
ATOM 1323 C C . ASP B 2 1 ? -8.21894 0.04510 15.82565 1.000 45.53605 956 ASP B C 1
ATOM 1324 O O . ASP B 2 1 ? -9.18508 -0.64709 16.12891 1.000 47.30264 956 ASP B O 1
ATOM 1328 N N . GLN B 2 2 ? -7.93069 0.37057 14.56662 1.000 31.20642 957 GLN B N 1
ATOM 1329 C CA . GLN B 2 2 ? -8.65239 -0.16577 13.41959 1.000 29.88558 957 GLN B CA 1
ATOM 1330 C C . GLN B 2 2 ? -7.64127 -0.39667 12.30541 1.000 21.54474 957 GLN B C 1
ATOM 1331 O O . GLN B 2 2 ? -6.50685 0.08415 12.36692 1.000 23.34404 957 GLN B O 1
ATOM 1345 N N . LEU B 2 3 ? -8.04236 -1.14301 11.27920 1.000 19.30539 958 LEU B N 1
ATOM 1346 C CA . LEU B 2 3 ? -7.15487 -1.42079 10.15562 1.000 16.60189 958 LEU B CA 1
ATOM 1347 C C . LEU B 2 3 ? -7.37981 -0.34525 9.10369 1.000 17.53699 958 LEU B C 1
ATOM 1348 O O . LEU B 2 3 ? -8.45769 -0.26536 8.50088 1.000 22.57480 958 LEU B O 1
ATOM 1364 N N . ILE B 2 4 ? -6.36231 0.47835 8.88024 1.000 14.31905 959 ILE B N 1
ATOM 1365 C CA . ILE B 2 4 ? -6.45988 1.64501 8.00796 1.000 15.94067 959 ILE B CA 1
ATOM 1366 C C . ILE B 2 4 ? -5.47129 1.46899 6.86378 1.000 14.84661 959 ILE B C 1
ATOM 1367 O O . ILE B 2 4 ? -4.25011 1.47696 7.07608 1.000 13.75617 959 ILE B O 1
ATOM 1383 N N . ASP B 2 5 ? -5.98792 1.34827 5.64908 1.000 15.94432 960 ASP B N 1
ATOM 1384 C CA . ASP B 2 5 ? -5.11868 1.15373 4.50277 1.000 15.79778 960 ASP B CA 1
ATOM 1385 C C . ASP B 2 5 ? -4.53587 2.49238 4.05785 1.000 14.67571 960 ASP B C 1
ATOM 1386 O O . ASP B 2 5 ? -5.27451 3.46383 3.86917 1.000 17.53931 960 ASP B O 1
ATOM 1395 N N . LEU B 2 6 ? -3.22097 2.52424 3.83395 1.000 13.78568 961 LEU B N 1
ATOM 1396 C CA . LEU B 2 6 ? -2.51826 3.73974 3.45205 1.000 14.12589 96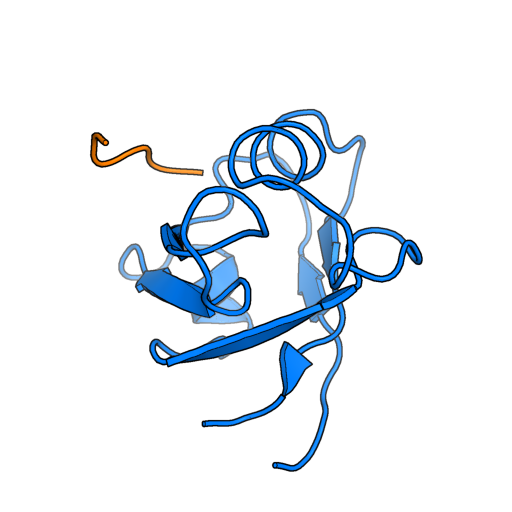1 LEU B CA 1
ATOM 1397 C C . LEU B 2 6 ? -2.04089 3.67041 2.00852 0.973 13.03300 961 LEU B C 1
ATOM 1398 O O . LEU B 2 6 ? -1.70278 4.71864 1.42347 0.974 15.19245 961 LEU B O 1
#

Organism: Homo sapiens (NCBI:txid9606)

GO terms:
  GO:0015629 actin cytoskeleton (C, IDA)
  GO:0005515 protein binding (F, IPI)
  GO:0098641 cadherin binding involved in cell-cell adhesion (F, HDA)
  GO:0005912 adherens junction (C, HDA)

Secondary structure (DSSP, 8-state):
--EEEEEE-SSSP-SEEEEEEGGGTEEEEEEEE-TTSHHHHTT--TTPEEEEETTEESTT--HHHHHHHHHT--SSEEEEEE--/------

Radius of gyration: 11.53 Å; Cα contacts (8 Å, |Δi|>4): 219; chains: 2; bounding box: 29×23×30 Å

InterPro domains:
  IPR001478 PDZ domain [PF00595] (10-82)
  IPR001478 PDZ domain [PS50106] (10-85)
  IPR001478 PDZ domain [SM00228] (12-85)
  IPR001781 Zinc finger, LIM-type [PF00412] (420-474)
  IPR001781 Zinc finger, LIM-type [PF00412] (479-533)
  IPR001781 Zinc finger, LIM-type [PF00412] (538-590)
  IPR001781 Zinc finger, LIM-type [PS00478] (538-573)
  IPR001781 Zinc finger, LIM-type [PS50023] (418-476)
  IPR001781 Zinc finger, LIM-type [PS50023] (477-536)
  IPR001781 Zinc finger, LIM-type [PS50023] (537-596)
  IPR001781 Zinc finger, LIM-type [SM00132] (419-470)
  IPR001781 Zinc finger, LIM-type [SM00132] (478-529)
  IPR001781 Zinc finger, LIM-type [SM00132] (537-590)
  IPR036034 PDZ superfamily [G3DSA:2.30.42.10] (1-86)
  IPR036034 PDZ superfamily [SSF50156] (10-90)
  IPR050604 PDZ and LIM domain-containing [PTHR24214] (1-592)

Solvent-accessible surface area: 5129 Å² total; per-residue (Å²): 103,79,91,43,85,14,67,9,115,25,111,41,110,2,6,5,59,14,99,2,3,128,85,91,141,78,85,5,20,1,34,23,48,78,150,53,16,55,0,37,135,39,81,2,113,109,24,0,27,4,56,22,0,90,70,96,98,4,159,50,12,32,31,100,93,0,25,76,64,0,100,55,34,128,56,45,1,61,5,39,0,58,49,97,121,142,137,65,104,10

B-factor: mean 18.69, std 9.03, range [8.57, 77.95]